Protein AF-A0AAV3JDP3-F1 (afdb_monomer_lite)

Organism: NCBI:txid1049767

pLDDT: mean 84.91, std 12.82, range [44.53, 96.12]

Secondary structure (DSSP, 8-state):
-HHHHHHHHHHHHHHHHHHHHHHHHHHHHHHHHHHHHHHHHHHHHHHHHHHHHHHHHHHHHHHHHHHHHHHHHHHHHGGGTS-HHHHHHHHHHHHHHHHHHHHHHHHHHHS-SS-----S--S-TTHHHHHHHHHHHHHHHHHHHHHHHHHHHHHHHHHHHH--

Radius of gyration: 31.62 Å; chains: 1; bounding box: 66×30×103 Å

Structure (mmCIF, N/CA/C/O backbone):
data_AF-A0AAV3JDP3-F1
#
_entry.id   AF-A0AAV3JDP3-F1
#
loop_
_atom_site.group_PDB
_atom_site.id
_atom_site.type_symbol
_atom_site.label_atom_id
_atom_site.label_alt_id
_atom_site.label_comp_id
_atom_site.label_asym_id
_atom_site.label_entity_id
_atom_site.label_seq_id
_atom_site.pdbx_PDB_ins_code
_atom_site.Cartn_x
_atom_site.Cartn_y
_atom_site.Cartn_z
_atom_site.occupancy
_atom_site.B_iso_or_equiv
_atom_site.auth_seq_id
_atom_site.auth_comp_id
_atom_site.auth_asym_id
_atom_site.auth_atom_id
_atom_site.pdbx_PDB_model_num
ATOM 1 N N . MET A 1 1 ? 40.368 11.202 -70.158 1.00 53.66 1 MET A N 1
ATOM 2 C CA . MET A 1 1 ? 40.471 11.699 -68.766 1.00 53.66 1 MET A CA 1
ATOM 3 C C . MET A 1 1 ? 39.156 11.539 -68.005 1.00 53.66 1 MET A C 1
ATOM 5 O O . MET A 1 1 ? 39.209 11.072 -66.877 1.00 53.66 1 MET A O 1
ATOM 9 N N . GLU A 1 2 ? 37.995 11.826 -68.605 1.00 59.59 2 GLU A N 1
ATOM 10 C CA . GLU A 1 2 ? 36.671 11.743 -67.946 1.00 59.59 2 GLU A CA 1
ATOM 11 C C . GLU A 1 2 ? 36.350 10.377 -67.314 1.00 59.59 2 GLU A C 1
ATOM 13 O O . GLU A 1 2 ? 35.962 10.324 -66.154 1.00 59.59 2 GLU A O 1
ATOM 18 N N . TRP A 1 3 ? 36.645 9.263 -67.992 1.00 56.72 3 TRP A N 1
ATOM 19 C CA . TRP A 1 3 ? 36.354 7.911 -67.480 1.00 56.72 3 TRP A CA 1
ATOM 20 C C . TRP A 1 3 ? 37.094 7.536 -66.180 1.00 56.72 3 TRP A C 1
ATOM 22 O O . TRP A 1 3 ? 36.582 6.801 -65.336 1.00 56.72 3 TRP A O 1
ATOM 32 N N . ILE A 1 4 ? 38.316 8.047 -65.991 1.00 62.03 4 ILE A N 1
ATOM 33 C CA . ILE A 1 4 ? 39.109 7.809 -64.772 1.00 62.03 4 ILE A CA 1
ATOM 34 C C . ILE A 1 4 ? 38.570 8.662 -63.618 1.00 62.03 4 ILE A C 1
ATOM 36 O O . ILE A 1 4 ? 38.543 8.205 -62.472 1.00 62.03 4 ILE A O 1
ATOM 40 N N . TYR A 1 5 ? 38.116 9.882 -63.921 1.00 61.84 5 TYR A N 1
ATOM 41 C CA . TYR A 1 5 ? 37.482 10.769 -62.949 1.00 61.84 5 TYR A CA 1
ATOM 42 C C . TYR A 1 5 ? 36.129 10.223 -62.490 1.00 61.84 5 TYR A C 1
ATOM 44 O O . TYR A 1 5 ? 35.893 10.174 -61.288 1.00 61.84 5 TYR A O 1
ATOM 52 N N . GLU A 1 6 ? 35.305 9.725 -63.411 1.00 64.69 6 GLU A N 1
ATOM 53 C CA . GLU A 1 6 ? 33.978 9.166 -63.126 1.00 64.69 6 GLU A CA 1
ATOM 54 C C . GLU A 1 6 ? 34.045 7.893 -62.262 1.00 64.69 6 GLU A C 1
ATOM 56 O O . GLU A 1 6 ? 33.281 7.719 -61.312 1.00 64.69 6 GLU A O 1
ATOM 61 N N . LYS A 1 7 ? 35.040 7.026 -62.498 1.00 72.44 7 LYS A N 1
ATOM 62 C CA . LYS A 1 7 ? 35.293 5.879 -61.612 1.00 72.44 7 LYS A CA 1
ATOM 63 C C . LYS A 1 7 ? 35.775 6.311 -60.228 1.00 72.44 7 LYS A C 1
ATOM 65 O O . LYS A 1 7 ? 35.317 5.764 -59.227 1.00 72.44 7 LYS A O 1
ATOM 70 N N . ARG A 1 8 ? 36.681 7.293 -60.142 1.00 74.62 8 ARG A N 1
ATOM 71 C CA . ARG A 1 8 ? 37.174 7.813 -58.853 1.00 74.62 8 ARG A CA 1
ATOM 72 C C . ARG A 1 8 ? 36.067 8.469 -58.030 1.00 74.62 8 ARG A C 1
ATOM 74 O O . ARG A 1 8 ? 36.011 8.236 -56.824 1.00 74.62 8 ARG A O 1
ATOM 81 N N . THR A 1 9 ? 35.188 9.249 -58.655 1.00 80.94 9 THR A N 1
ATOM 82 C CA . THR A 1 9 ? 34.048 9.875 -57.970 1.00 80.94 9 THR A CA 1
ATOM 83 C C . THR A 1 9 ? 33.028 8.838 -57.511 1.00 80.94 9 THR A C 1
ATOM 85 O O . THR A 1 9 ? 32.543 8.951 -56.388 1.00 80.94 9 THR A O 1
ATOM 88 N N . PHE A 1 10 ? 32.779 7.780 -58.292 1.00 83.50 10 PHE A N 1
ATOM 89 C CA . PHE A 1 10 ? 31.931 6.659 -57.869 1.00 83.50 10 PHE A CA 1
ATOM 90 C C . PHE A 1 10 ? 32.476 5.947 -56.619 1.00 83.50 10 PHE A C 1
ATOM 92 O O . PHE A 1 10 ? 31.735 5.732 -55.658 1.00 83.50 10 PHE A O 1
ATOM 99 N N . PHE A 1 11 ? 33.778 5.636 -56.578 1.00 84.38 11 PHE A N 1
ATOM 100 C CA . PHE A 1 11 ? 34.398 5.023 -55.394 1.00 84.38 11 PHE A CA 1
ATOM 101 C C . PHE A 1 11 ? 34.369 5.946 -54.171 1.00 84.38 11 PHE A C 1
ATOM 103 O O . PHE A 1 11 ? 34.078 5.481 -53.070 1.00 84.38 11 PHE A O 1
ATOM 110 N N . LEU A 1 12 ? 34.623 7.245 -54.353 1.00 87.62 12 LEU A N 1
ATOM 111 C CA . LEU A 1 12 ? 34.520 8.235 -53.277 1.00 87.62 12 LEU A CA 1
ATOM 112 C C . LEU A 1 12 ? 33.092 8.326 -52.732 1.00 87.62 12 LEU A C 1
ATOM 114 O O . LEU A 1 12 ? 32.900 8.291 -51.518 1.00 87.62 12 LEU A O 1
ATOM 118 N N . PHE A 1 13 ? 32.091 8.383 -53.610 1.00 87.62 13 PHE A N 1
ATOM 119 C CA . PHE A 1 13 ? 30.688 8.421 -53.208 1.00 87.62 13 PHE A CA 1
ATOM 120 C C . PHE A 1 13 ? 30.274 7.141 -52.474 1.00 87.62 13 PHE A C 1
ATOM 122 O O . PHE A 1 13 ? 29.673 7.215 -51.404 1.00 87.62 13 PHE A O 1
ATOM 129 N N . SER A 1 14 ? 30.661 5.968 -52.985 1.00 89.00 14 SER A N 1
ATOM 130 C CA . SER A 1 14 ? 30.389 4.688 -52.322 1.00 89.00 14 SER A CA 1
ATOM 131 C C . SER A 1 14 ? 31.080 4.587 -50.960 1.00 89.00 14 SER A C 1
ATOM 133 O O . SER A 1 14 ? 30.491 4.052 -50.023 1.00 89.00 14 SER A O 1
ATOM 135 N N . LEU A 1 15 ? 32.306 5.100 -50.821 1.00 91.38 15 LEU A N 1
ATOM 136 C CA . LEU A 1 15 ? 33.022 5.127 -49.545 1.00 91.38 15 LEU A CA 1
ATOM 137 C C . LEU A 1 15 ? 32.304 6.027 -48.533 1.00 91.38 15 LEU A C 1
ATOM 139 O O . LEU A 1 15 ? 32.061 5.601 -47.404 1.00 91.38 15 LEU A O 1
ATOM 143 N N . ILE A 1 16 ? 31.921 7.239 -48.946 1.00 92.44 16 ILE A N 1
ATOM 144 C CA . ILE A 1 16 ? 31.152 8.173 -48.111 1.00 92.44 16 ILE A CA 1
ATOM 145 C C . ILE A 1 16 ? 29.831 7.526 -47.689 1.00 92.44 16 ILE A C 1
ATOM 147 O O . ILE A 1 16 ? 29.504 7.536 -46.506 1.00 92.44 16 ILE A O 1
ATOM 151 N N . PHE A 1 17 ? 29.117 6.893 -48.621 1.00 93.19 17 PHE A N 1
ATOM 152 C CA . PHE A 1 17 ? 27.854 6.213 -48.349 1.00 93.19 17 PHE A CA 1
ATOM 153 C C . PHE A 1 17 ? 28.008 5.076 -47.327 1.00 93.19 17 PHE A C 1
ATOM 155 O O . PHE A 1 17 ? 27.241 5.001 -46.365 1.00 93.19 17 PHE A O 1
ATOM 162 N N . MET A 1 18 ? 29.036 4.233 -47.471 1.00 93.62 18 MET A N 1
ATOM 163 C CA . MET A 1 18 ? 29.319 3.163 -46.507 1.00 93.62 18 MET A CA 1
ATOM 164 C C . MET A 1 18 ? 29.667 3.719 -45.121 1.00 93.62 18 MET A C 1
ATOM 166 O O . MET A 1 18 ? 29.164 3.215 -44.116 1.00 93.62 18 MET A O 1
ATOM 170 N N . ILE A 1 19 ? 30.465 4.791 -45.049 1.00 94.12 19 ILE A N 1
ATOM 171 C CA . ILE A 1 19 ? 30.779 5.470 -43.783 1.00 94.12 19 ILE A CA 1
ATOM 172 C C . ILE A 1 19 ? 29.505 6.049 -43.152 1.00 94.12 19 ILE A C 1
ATOM 174 O O . ILE A 1 19 ? 29.291 5.882 -41.951 1.00 94.12 19 ILE A O 1
ATOM 178 N N . SER A 1 20 ? 28.628 6.676 -43.941 1.00 93.62 20 SER A N 1
ATOM 179 C CA . SER A 1 20 ? 27.348 7.201 -43.455 1.00 93.62 20 SER A CA 1
ATOM 180 C C . SER A 1 20 ? 26.466 6.101 -42.863 1.00 93.62 20 SER A C 1
ATOM 182 O O . SER A 1 20 ? 25.935 6.285 -41.767 1.00 93.62 20 SER A O 1
ATOM 184 N N . ILE A 1 21 ? 26.355 4.940 -43.519 1.00 95.00 21 ILE A N 1
ATOM 185 C CA . ILE A 1 21 ? 25.605 3.790 -42.986 1.00 95.00 21 ILE A CA 1
ATOM 186 C C . ILE A 1 21 ? 26.183 3.340 -41.642 1.00 95.00 21 ILE A C 1
ATOM 188 O O . ILE A 1 21 ? 25.431 3.141 -40.685 1.00 95.00 21 ILE A O 1
ATOM 192 N N . VAL A 1 22 ? 27.510 3.211 -41.545 1.00 94.81 22 VAL A N 1
ATOM 193 C CA . VAL A 1 22 ? 28.176 2.798 -40.301 1.00 94.81 22 VAL A CA 1
ATOM 194 C C . VAL A 1 22 ? 27.915 3.807 -39.182 1.00 94.81 22 VAL A C 1
ATOM 196 O O . VAL A 1 22 ? 27.564 3.406 -38.072 1.00 94.81 22 VAL A O 1
ATOM 199 N N . LEU A 1 23 ? 28.015 5.109 -39.457 1.00 94.44 23 LEU A N 1
ATOM 200 C CA . LEU A 1 23 ? 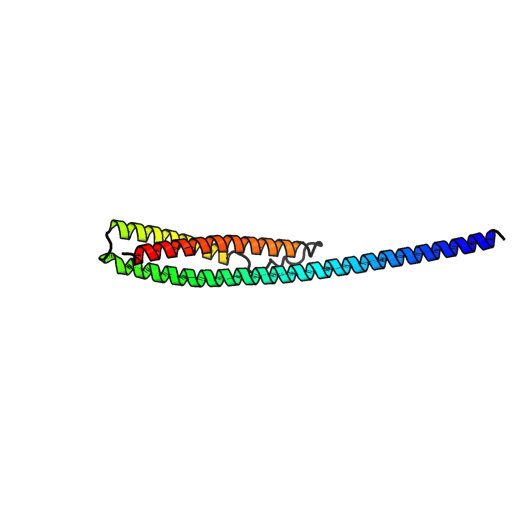27.739 6.154 -38.467 1.00 94.44 23 LEU A CA 1
ATOM 201 C C . LEU A 1 23 ? 26.281 6.125 -37.990 1.00 94.44 23 LEU A C 1
ATOM 203 O O . LEU A 1 23 ? 26.037 6.157 -36.781 1.00 94.44 23 LEU A O 1
ATOM 207 N N . ILE A 1 24 ? 25.319 5.997 -38.909 1.00 93.81 24 ILE A N 1
ATOM 208 C CA . ILE A 1 24 ? 23.892 5.868 -38.572 1.00 93.81 24 ILE A CA 1
ATOM 209 C C . ILE A 1 24 ? 23.663 4.628 -37.695 1.00 93.81 24 ILE A C 1
ATOM 211 O O . ILE A 1 24 ? 22.975 4.704 -36.673 1.00 93.81 24 ILE A O 1
ATOM 215 N N . TYR A 1 25 ? 24.288 3.500 -38.040 1.00 94.12 25 TYR A N 1
ATOM 216 C CA . TYR A 1 25 ? 24.183 2.264 -37.268 1.00 94.12 25 TYR A CA 1
ATOM 217 C C . TYR A 1 25 ? 24.763 2.401 -35.851 1.00 94.12 25 TYR A C 1
ATOM 219 O O . TYR A 1 25 ? 24.150 1.944 -34.882 1.00 94.12 25 TYR A O 1
ATOM 227 N N . LEU A 1 26 ? 25.906 3.076 -35.694 1.00 91.81 26 LEU A N 1
ATOM 228 C CA . LEU A 1 26 ? 26.511 3.328 -34.381 1.00 91.81 26 LEU A CA 1
ATOM 229 C C . LEU A 1 26 ? 25.634 4.230 -33.501 1.00 91.81 26 LEU A C 1
ATOM 231 O O . LEU A 1 26 ? 25.479 3.952 -32.307 1.00 91.81 26 LEU A O 1
ATOM 235 N N . ILE A 1 27 ? 25.020 5.269 -34.076 1.00 91.69 27 ILE A N 1
ATOM 236 C CA . ILE A 1 27 ? 24.066 6.137 -33.365 1.00 91.69 27 ILE A CA 1
ATOM 237 C C . ILE A 1 27 ? 22.857 5.320 -32.901 1.00 91.69 27 ILE A C 1
ATOM 239 O O . ILE A 1 27 ? 22.486 5.388 -31.725 1.00 91.69 27 ILE A O 1
ATOM 243 N N . TYR A 1 28 ? 22.290 4.494 -33.785 1.00 92.06 28 TYR A N 1
ATOM 244 C CA . TYR A 1 28 ? 21.185 3.597 -33.445 1.00 92.06 28 TYR A CA 1
ATOM 245 C C . TYR A 1 28 ? 21.550 2.652 -32.291 1.00 92.06 28 TYR A C 1
ATOM 247 O O . TYR A 1 28 ? 20.785 2.501 -31.336 1.00 92.06 28 TYR A O 1
ATOM 255 N N . LEU A 1 29 ? 22.744 2.056 -32.326 1.00 88.94 29 LEU A N 1
ATOM 256 C CA . LEU A 1 29 ? 23.202 1.125 -31.296 1.00 88.94 29 LEU A CA 1
ATOM 257 C C . LEU A 1 29 ? 23.397 1.823 -29.940 1.00 88.94 29 LEU A C 1
ATOM 259 O O . LEU A 1 29 ? 22.989 1.285 -28.905 1.00 88.94 29 LEU A O 1
ATOM 263 N N . LYS A 1 30 ? 23.955 3.040 -29.937 1.00 89.75 30 LYS A N 1
ATOM 264 C CA . LYS A 1 30 ? 24.100 3.864 -28.727 1.00 89.75 30 LYS A CA 1
ATOM 265 C C . LYS A 1 30 ? 22.738 4.248 -28.143 1.00 89.75 30 LYS A C 1
ATOM 267 O O . LYS A 1 30 ? 22.533 4.079 -26.941 1.00 89.75 30 LYS A O 1
ATOM 272 N N . ALA A 1 31 ? 21.798 4.689 -28.980 1.00 86.19 31 ALA A N 1
ATOM 273 C CA . ALA A 1 31 ? 20.437 5.015 -28.557 1.00 86.19 31 ALA A CA 1
ATOM 274 C C . ALA A 1 31 ? 19.719 3.786 -27.975 1.00 86.19 31 ALA A C 1
ATOM 276 O O . ALA A 1 31 ? 19.151 3.854 -26.885 1.00 86.19 31 ALA A O 1
ATOM 277 N N . ARG A 1 32 ? 19.824 2.627 -28.639 1.00 83.12 32 ARG A N 1
ATOM 278 C CA . ARG A 1 32 ? 19.229 1.367 -28.172 1.00 83.12 32 ARG A CA 1
ATOM 279 C C . ARG A 1 32 ? 19.775 0.938 -26.808 1.00 83.12 32 ARG A C 1
ATOM 281 O O . ARG A 1 32 ? 18.990 0.560 -25.940 1.00 83.12 32 ARG A O 1
ATOM 288 N N . ARG A 1 33 ? 21.095 1.025 -26.591 1.00 80.62 33 ARG A N 1
ATOM 289 C CA . ARG A 1 33 ? 21.713 0.746 -25.278 1.00 80.62 33 ARG A CA 1
ATOM 290 C C . ARG A 1 33 ? 21.244 1.728 -24.203 1.00 80.62 33 ARG A C 1
ATOM 292 O O . ARG A 1 33 ? 20.925 1.292 -23.101 1.00 80.62 33 ARG A O 1
ATOM 299 N N . GLY A 1 34 ? 21.156 3.019 -24.527 1.00 78.00 34 GLY A N 1
ATOM 300 C CA . GLY A 1 34 ? 20.666 4.046 -23.602 1.00 78.00 34 GLY A CA 1
ATOM 301 C C . GLY A 1 34 ? 19.228 3.790 -23.146 1.00 78.00 34 GLY A C 1
ATOM 302 O O . GLY A 1 34 ? 18.947 3.815 -21.950 1.00 78.00 34 GLY A O 1
ATOM 303 N N . VAL A 1 35 ? 18.336 3.451 -24.082 1.00 77.81 35 VAL A N 1
ATOM 304 C CA . VAL A 1 35 ? 16.938 3.105 -23.776 1.00 77.81 35 VAL A CA 1
ATOM 305 C C . VAL A 1 35 ? 16.853 1.861 -22.891 1.00 77.81 35 VAL A C 1
ATOM 307 O O . VAL A 1 35 ? 16.103 1.859 -21.919 1.00 77.81 35 VAL A O 1
ATOM 310 N N . LEU A 1 36 ? 17.629 0.814 -23.185 1.00 74.62 36 LEU A N 1
ATOM 311 C CA . LEU A 1 36 ? 17.660 -0.404 -22.365 1.00 74.62 36 LEU A CA 1
ATOM 312 C C . LEU A 1 36 ? 18.139 -0.123 -20.935 1.00 74.62 36 LEU A C 1
ATOM 314 O O . LEU A 1 36 ? 17.501 -0.563 -19.981 1.00 74.62 36 LEU A O 1
ATOM 318 N N . HIS A 1 37 ? 19.220 0.647 -20.782 1.00 77.69 37 HIS A N 1
ATOM 319 C CA . HIS A 1 37 ? 19.754 0.998 -19.467 1.00 77.69 37 HIS A CA 1
ATOM 320 C C . HIS A 1 37 ? 18.774 1.862 -18.661 1.00 77.69 37 HIS A C 1
ATOM 322 O O . HIS A 1 37 ? 18.531 1.585 -17.487 1.00 77.69 37 HIS A O 1
ATOM 328 N N . SER A 1 38 ? 18.151 2.859 -19.301 1.00 77.25 38 SER A N 1
ATOM 329 C CA . SER A 1 38 ? 17.124 3.686 -18.662 1.00 77.25 38 SER A CA 1
ATOM 330 C C . SER A 1 38 ? 15.940 2.847 -18.188 1.00 77.25 38 SER A C 1
ATOM 332 O O . SER A 1 38 ? 15.495 3.022 -17.060 1.00 77.25 38 SER A O 1
ATOM 334 N N . LYS A 1 39 ? 15.450 1.917 -19.017 1.00 76.75 39 LYS A N 1
ATOM 335 C CA . LYS A 1 39 ? 14.328 1.039 -18.655 1.00 76.75 39 LYS A CA 1
ATOM 336 C C . LYS A 1 39 ? 14.660 0.140 -17.468 1.00 76.75 39 LYS A C 1
ATOM 338 O O . LYS A 1 39 ? 13.865 0.073 -16.541 1.00 76.75 39 LYS A O 1
ATOM 343 N N . SER A 1 40 ? 15.838 -0.488 -17.470 1.00 78.88 40 SER A N 1
ATOM 344 C CA . SER A 1 40 ? 16.293 -1.322 -16.349 1.00 78.88 40 SER A CA 1
ATOM 345 C C . SER A 1 40 ? 16.391 -0.517 -15.050 1.00 78.88 40 SER A C 1
ATOM 347 O O . SER A 1 40 ? 15.914 -0.965 -14.011 1.00 78.88 40 SER A O 1
ATOM 349 N N . LYS A 1 41 ? 16.923 0.711 -15.108 1.00 85.00 41 LYS A N 1
ATOM 350 C CA . LYS A 1 41 ? 16.971 1.603 -13.944 1.00 85.00 41 LYS A CA 1
ATOM 351 C C . LYS A 1 41 ? 15.570 1.962 -13.433 1.00 85.00 41 LYS A C 1
ATOM 353 O O . LYS A 1 41 ? 15.360 1.996 -12.224 1.00 85.00 41 LYS A O 1
ATOM 358 N N . THR A 1 42 ? 14.620 2.222 -14.334 1.00 85.25 42 THR A N 1
ATOM 359 C CA . THR A 1 42 ? 13.223 2.505 -13.972 1.00 85.25 42 THR A CA 1
ATOM 360 C C . THR A 1 42 ? 12.538 1.297 -13.337 1.00 85.25 42 THR A C 1
ATOM 362 O O . THR A 1 42 ? 11.861 1.463 -12.331 1.00 85.25 42 THR A O 1
ATOM 365 N N . GLU A 1 43 ? 12.729 0.094 -13.879 1.00 83.12 43 GLU A N 1
ATOM 366 C CA . GLU A 1 43 ? 12.164 -1.144 -13.323 1.00 83.12 43 GLU A CA 1
ATOM 367 C C . GLU A 1 43 ? 12.671 -1.396 -11.897 1.00 83.12 43 GLU A C 1
ATOM 369 O O . GLU A 1 43 ? 11.863 -1.571 -10.990 1.00 83.12 43 GLU A O 1
ATOM 374 N N . ILE A 1 44 ? 13.986 -1.288 -11.672 1.00 85.50 44 ILE A N 1
ATOM 375 C CA . ILE A 1 44 ? 14.585 -1.420 -10.332 1.00 85.50 44 ILE A CA 1
ATOM 376 C C . ILE A 1 44 ? 14.015 -0.369 -9.377 1.00 85.50 44 ILE A C 1
ATOM 378 O O . ILE A 1 44 ? 13.644 -0.688 -8.252 1.00 85.50 44 ILE A O 1
ATOM 382 N N . HIS A 1 45 ? 13.920 0.889 -9.817 1.00 88.06 45 HIS A N 1
ATOM 383 C CA . HIS A 1 45 ? 13.356 1.952 -8.989 1.00 88.06 45 HIS A CA 1
ATOM 384 C C . HIS A 1 45 ? 11.906 1.651 -8.594 1.00 88.06 45 HIS A C 1
ATOM 386 O O . HIS A 1 45 ? 11.536 1.824 -7.436 1.00 88.06 45 HIS A O 1
ATOM 392 N N . LEU A 1 46 ? 11.079 1.204 -9.541 1.00 88.25 46 LEU A N 1
ATOM 393 C CA . LEU A 1 46 ? 9.687 0.858 -9.273 1.00 88.25 46 LEU A CA 1
ATOM 394 C C . LEU A 1 46 ? 9.568 -0.346 -8.335 1.00 88.25 46 LEU A C 1
ATOM 396 O O . LEU A 1 46 ? 8.748 -0.314 -7.423 1.00 88.25 46 LEU A O 1
ATOM 400 N N . GLN A 1 47 ? 10.414 -1.360 -8.498 1.00 87.62 47 GLN A N 1
ATOM 401 C CA . GLN A 1 47 ? 10.469 -2.495 -7.581 1.00 87.62 47 GLN A CA 1
ATOM 402 C C . GLN A 1 47 ? 10.827 -2.051 -6.155 1.00 87.62 47 GLN A C 1
ATOM 404 O O . GLN A 1 47 ? 10.157 -2.447 -5.202 1.00 87.62 47 GLN A O 1
ATOM 409 N N . THR A 1 48 ? 11.835 -1.187 -5.996 1.00 88.44 48 THR A N 1
ATOM 410 C CA . THR A 1 48 ? 12.198 -0.619 -4.688 1.00 88.44 48 THR A CA 1
ATOM 411 C C . THR A 1 48 ? 11.043 0.181 -4.092 1.00 88.44 48 THR A C 1
ATOM 413 O O . THR A 1 48 ? 10.679 -0.049 -2.943 1.00 88.44 48 THR A O 1
ATOM 416 N N . SER A 1 49 ? 10.411 1.061 -4.878 1.00 89.19 49 SER A N 1
ATOM 417 C CA . SER A 1 49 ? 9.254 1.839 -4.421 1.00 89.19 49 SER A CA 1
ATOM 418 C C . SER A 1 49 ? 8.075 0.953 -4.012 1.00 89.19 49 SER A C 1
ATOM 420 O O . SER A 1 49 ? 7.398 1.257 -3.035 1.00 89.19 49 SER A O 1
ATOM 422 N N . LEU A 1 50 ? 7.812 -0.139 -4.735 1.00 91.44 50 LEU A N 1
ATOM 423 C CA . LEU A 1 50 ? 6.771 -1.096 -4.364 1.00 91.44 50 LEU A CA 1
ATOM 424 C C . LEU A 1 50 ? 7.092 -1.748 -3.015 1.00 91.44 50 LEU A C 1
ATOM 426 O O . LEU A 1 50 ? 6.249 -1.733 -2.122 1.00 91.44 50 LEU A O 1
ATOM 430 N N . ASN A 1 51 ? 8.317 -2.249 -2.846 1.00 90.12 51 ASN A N 1
ATOM 431 C CA . ASN A 1 51 ? 8.760 -2.882 -1.603 1.00 90.12 51 ASN A CA 1
ATOM 432 C C . ASN A 1 51 ? 8.663 -1.935 -0.399 1.00 90.12 51 ASN A C 1
ATOM 434 O O . ASN A 1 51 ? 8.242 -2.352 0.679 1.00 90.12 51 ASN A O 1
ATOM 438 N N . GLU A 1 52 ? 9.031 -0.666 -0.577 1.00 92.31 52 GLU A N 1
ATOM 439 C CA . GLU A 1 52 ? 8.897 0.359 0.460 1.00 92.31 52 GLU A CA 1
ATOM 440 C C . GLU A 1 52 ? 7.436 0.546 0.873 1.00 92.31 52 GLU A C 1
ATOM 442 O O . GLU A 1 52 ? 7.115 0.404 2.050 1.00 92.31 52 GLU A O 1
ATOM 447 N N . VAL A 1 53 ? 6.533 0.774 -0.087 1.00 93.06 53 VAL A N 1
ATOM 448 C CA . VAL A 1 53 ? 5.109 1.004 0.213 1.00 93.06 53 VAL A CA 1
ATOM 449 C C . VAL A 1 53 ? 4.458 -0.241 0.829 1.00 93.06 53 VAL A C 1
ATOM 451 O O . VAL A 1 53 ? 3.634 -0.124 1.737 1.00 93.06 53 VAL A O 1
ATOM 454 N N . VAL A 1 54 ? 4.820 -1.442 0.371 1.00 92.12 54 VAL A N 1
ATOM 455 C CA . VAL A 1 54 ? 4.362 -2.705 0.971 1.00 92.12 54 VAL A CA 1
ATOM 456 C C . VAL A 1 54 ? 4.795 -2.789 2.432 1.00 92.12 54 VAL A C 1
ATOM 458 O O . VAL A 1 54 ? 3.959 -3.047 3.298 1.00 92.12 54 VAL A O 1
ATOM 461 N N . ARG A 1 55 ? 6.076 -2.536 2.719 1.00 92.31 55 ARG A N 1
ATOM 462 C CA . ARG A 1 55 ? 6.619 -2.576 4.082 1.00 92.31 55 ARG A CA 1
ATOM 463 C C . ARG A 1 55 ? 5.950 -1.542 4.986 1.00 92.31 55 ARG A C 1
ATOM 465 O O . ARG A 1 55 ? 5.602 -1.861 6.122 1.00 92.31 55 ARG A O 1
ATOM 472 N N . ASP A 1 56 ? 5.734 -0.331 4.484 1.00 93.69 56 ASP A N 1
ATOM 473 C CA . ASP A 1 56 ? 5.063 0.734 5.233 1.00 93.69 56 ASP A CA 1
ATOM 474 C C . ASP A 1 56 ? 3.616 0.343 5.562 1.00 93.69 56 ASP A C 1
ATOM 476 O O . ASP A 1 56 ? 3.172 0.500 6.701 1.00 93.69 56 ASP A O 1
ATOM 480 N N . ASN A 1 57 ? 2.902 -0.261 4.606 1.00 93.25 57 ASN A N 1
ATOM 481 C CA . ASN A 1 57 ? 1.557 -0.787 4.832 1.00 93.25 57 ASN A CA 1
ATOM 482 C C . ASN A 1 57 ? 1.545 -1.920 5.868 1.00 93.25 57 ASN A C 1
ATOM 484 O O . ASN A 1 57 ? 0.709 -1.897 6.768 1.00 93.25 57 ASN A O 1
ATOM 488 N N . GLN A 1 58 ? 2.480 -2.875 5.805 1.00 93.31 58 GLN A N 1
ATOM 489 C CA . GLN A 1 58 ? 2.607 -3.944 6.810 1.00 93.31 58 GLN A CA 1
ATOM 490 C C . GLN A 1 58 ? 2.848 -3.378 8.214 1.00 93.31 58 GLN A C 1
ATOM 492 O O . GLN A 1 58 ? 2.204 -3.792 9.184 1.00 93.31 58 GLN A O 1
ATOM 497 N N . SER A 1 59 ? 3.742 -2.392 8.322 1.00 94.44 59 SER A N 1
ATOM 498 C CA . SER A 1 59 ? 3.990 -1.687 9.578 1.00 94.44 59 SER A CA 1
ATOM 499 C C . SER A 1 59 ? 2.722 -0.996 10.080 1.00 94.44 59 SER A C 1
ATOM 501 O O . SER A 1 59 ? 2.389 -1.116 11.260 1.00 94.44 59 SER A O 1
ATOM 503 N N . LEU A 1 60 ? 1.984 -0.314 9.204 1.00 94.06 60 LEU A N 1
ATOM 504 C CA . LEU A 1 60 ? 0.755 0.384 9.570 1.00 94.06 60 LEU A CA 1
ATOM 505 C C . LEU A 1 60 ? -0.347 -0.589 10.016 1.00 94.06 60 LEU A C 1
ATOM 507 O O . LEU A 1 60 ? -1.007 -0.326 11.019 1.00 94.06 60 LEU A O 1
ATOM 511 N N . PHE A 1 61 ? -0.491 -1.743 9.360 1.00 93.75 61 PHE A N 1
ATOM 512 C CA . PHE A 1 61 ? -1.401 -2.805 9.799 1.00 93.75 61 PHE A CA 1
ATOM 513 C C . PHE A 1 61 ? -1.060 -3.321 11.193 1.00 93.75 61 PHE A C 1
ATOM 515 O O . PHE A 1 61 ? -1.947 -3.410 12.041 1.00 93.75 61 PHE A O 1
ATOM 522 N N . SER A 1 62 ? 0.213 -3.631 11.457 1.00 93.19 62 SER A N 1
ATOM 523 C CA . SER A 1 62 ? 0.627 -4.120 12.779 1.00 93.19 62 SER A CA 1
ATOM 524 C C . SER A 1 62 ? 0.331 -3.104 13.890 1.00 93.19 62 SER A C 1
ATOM 526 O O . SER A 1 62 ? -0.182 -3.474 14.949 1.00 93.19 62 SER A O 1
ATOM 528 N N . PHE A 1 63 ? 0.562 -1.815 13.619 1.00 94.31 63 PHE A N 1
ATOM 529 C CA . PHE A 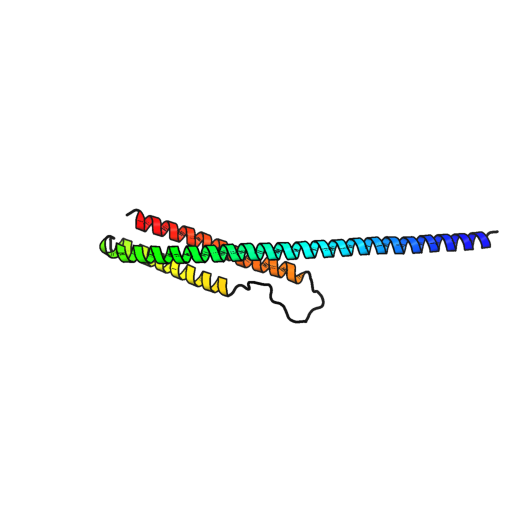1 63 ? 0.208 -0.729 14.527 1.00 94.31 63 PHE A CA 1
ATOM 530 C C . PHE A 1 63 ? -1.306 -0.656 14.759 1.00 94.31 63 PHE A C 1
ATOM 532 O O . PHE A 1 63 ? -1.758 -0.656 15.904 1.00 94.31 63 PHE A O 1
ATOM 539 N N . LEU A 1 64 ?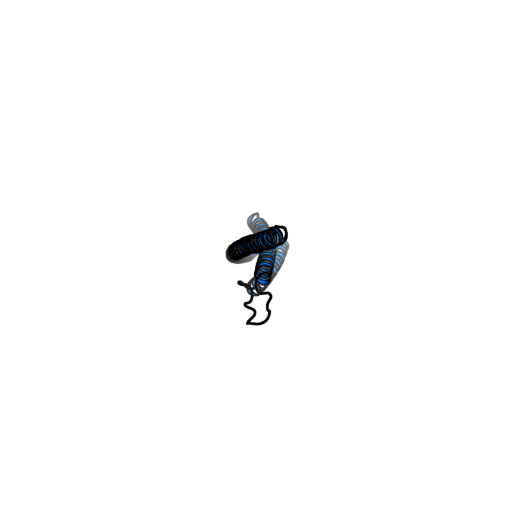 -2.091 -0.622 13.679 1.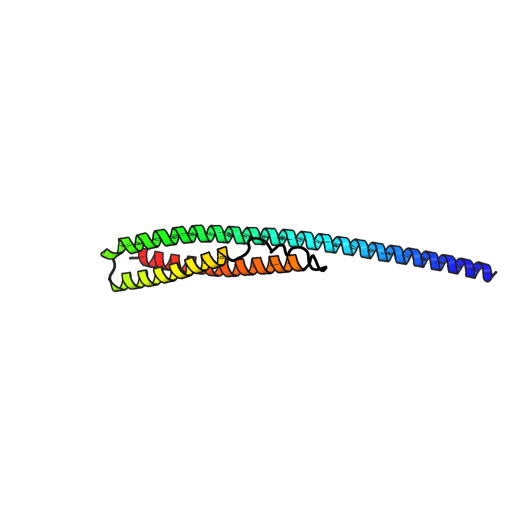00 94.19 64 LEU A N 1
ATOM 540 C CA . LEU A 1 64 ? -3.549 -0.520 13.729 1.00 94.19 64 LEU A CA 1
ATOM 541 C C . LEU A 1 64 ? -4.183 -1.704 14.459 1.00 94.19 64 LEU A C 1
ATOM 543 O O . LEU A 1 64 ? -5.097 -1.501 15.252 1.00 94.19 64 LEU A O 1
ATOM 547 N N . LYS A 1 65 ? -3.664 -2.918 14.256 1.00 94.81 65 LYS A N 1
ATOM 548 C CA . LYS A 1 65 ? -4.102 -4.128 14.961 1.00 94.81 65 LYS A CA 1
ATOM 549 C C . LYS A 1 65 ? -3.921 -3.986 16.470 1.00 94.81 65 LYS A C 1
ATOM 551 O O . LYS A 1 65 ? -4.872 -4.162 17.225 1.00 94.81 65 LYS A O 1
ATOM 556 N N . SER A 1 66 ? -2.728 -3.574 16.901 1.00 94.25 66 SER A N 1
ATOM 557 C CA . SER A 1 66 ? -2.435 -3.333 18.319 1.00 94.25 66 SER A CA 1
ATOM 558 C C . SER A 1 66 ? -3.304 -2.215 18.914 1.00 94.25 66 SER A C 1
ATOM 560 O O . SER A 1 66 ? -3.856 -2.355 20.012 1.00 94.25 66 SER A O 1
ATOM 562 N N . ALA A 1 67 ? -3.479 -1.113 18.177 1.00 92.19 67 ALA A N 1
ATOM 563 C CA . ALA A 1 67 ? -4.302 0.018 18.598 1.00 92.19 67 ALA A CA 1
ATOM 564 C C . ALA A 1 67 ? -5.784 -0.365 18.732 1.00 92.19 67 ALA A C 1
ATOM 566 O O . ALA A 1 67 ? -6.412 -0.028 19.738 1.00 92.19 67 ALA A O 1
ATOM 567 N N . LYS A 1 68 ? -6.320 -1.110 17.757 1.00 93.50 68 LYS A N 1
ATOM 568 C CA . LYS A 1 68 ? -7.677 -1.666 17.774 1.00 93.50 68 LYS A CA 1
ATOM 569 C C . LYS A 1 68 ? -7.880 -2.546 19.006 1.00 93.50 68 LYS A C 1
ATOM 571 O O . LYS A 1 68 ? -8.782 -2.280 19.795 1.00 93.50 68 LYS A O 1
ATOM 576 N N . ASP A 1 69 ? -7.006 -3.528 19.218 1.00 93.69 69 ASP A N 1
ATOM 577 C CA . ASP A 1 69 ? -7.127 -4.480 20.328 1.00 93.69 69 ASP A CA 1
ATOM 578 C C . ASP A 1 69 ? -7.061 -3.786 21.697 1.00 93.69 69 ASP A C 1
ATOM 580 O O . ASP A 1 69 ? -7.805 -4.127 22.622 1.00 93.69 69 ASP A O 1
ATOM 584 N N . THR A 1 70 ? -6.188 -2.786 21.828 1.00 92.94 70 THR A N 1
ATOM 585 C CA . THR A 1 70 ? -6.058 -1.986 23.053 1.00 92.94 70 THR A CA 1
ATOM 586 C C . THR A 1 70 ? -7.317 -1.161 23.308 1.00 92.94 70 THR A C 1
ATOM 588 O O . THR A 1 70 ? -7.862 -1.195 24.414 1.00 92.94 70 THR A O 1
ATOM 591 N N . LEU A 1 71 ? -7.824 -0.472 22.283 1.00 92.62 71 LEU A N 1
ATOM 592 C CA . LEU A 1 71 ? -9.037 0.336 22.387 1.00 92.62 71 LEU A CA 1
ATOM 593 C C . LEU A 1 71 ? -10.270 -0.522 22.699 1.00 92.62 71 LEU A C 1
ATOM 595 O O . LEU A 1 71 ? -11.088 -0.137 23.532 1.00 92.62 71 LEU A O 1
ATOM 599 N N . GLY A 1 72 ? -10.380 -1.709 22.097 1.00 91.75 72 GLY A N 1
ATOM 600 C CA . GLY A 1 72 ? -11.457 -2.657 22.385 1.00 91.75 72 GLY A CA 1
ATOM 601 C C . GLY A 1 72 ? -11.480 -3.090 23.852 1.00 91.75 72 GLY A C 1
ATOM 602 O O . GLY A 1 72 ? -12.540 -3.092 24.481 1.00 91.75 72 GLY A O 1
ATOM 603 N N . LYS A 1 73 ? -10.307 -3.383 24.432 1.00 92.56 73 LYS A N 1
ATOM 604 C CA . LYS A 1 73 ? -10.178 -3.691 25.867 1.00 92.56 73 LYS A CA 1
ATOM 605 C C . LYS A 1 73 ? -10.575 -2.502 26.740 1.00 92.56 73 LYS A C 1
ATOM 607 O O . LYS A 1 73 ? -11.310 -2.691 27.707 1.00 92.56 73 LYS A O 1
ATOM 612 N N . GLN A 1 74 ? -10.133 -1.296 26.381 1.00 89.88 74 GLN A N 1
ATOM 613 C CA . GLN A 1 74 ? -10.446 -0.075 27.124 1.00 89.88 74 GLN A CA 1
ATOM 614 C C . GLN A 1 74 ? -11.955 0.202 27.135 1.00 89.88 74 GLN A C 1
ATOM 616 O O . GLN A 1 74 ? -12.535 0.374 28.207 1.00 89.88 74 GLN A O 1
ATOM 621 N N . ILE A 1 75 ? -12.613 0.154 25.971 1.00 89.50 75 ILE A N 1
ATOM 622 C CA . ILE A 1 75 ? -14.070 0.325 25.867 1.00 89.50 75 ILE A CA 1
ATOM 623 C C . ILE A 1 75 ? -14.787 -0.719 26.730 1.00 89.50 75 ILE A C 1
ATOM 625 O O . ILE A 1 75 ? -15.649 -0.355 27.527 1.00 89.50 75 ILE A O 1
ATOM 629 N N . ALA A 1 76 ? -14.400 -1.997 26.635 1.00 88.88 76 ALA A N 1
ATOM 630 C CA . ALA A 1 76 ? -15.012 -3.067 27.422 1.00 88.88 76 ALA A CA 1
ATOM 631 C C . ALA A 1 76 ? -14.869 -2.849 28.940 1.00 88.88 76 ALA A C 1
ATOM 633 O O . ALA A 1 76 ? -15.837 -3.053 29.677 1.00 88.88 76 ALA A O 1
ATOM 634 N N . SER A 1 77 ? -13.701 -2.393 29.408 1.00 88.00 77 SER A N 1
ATOM 635 C CA . SER A 1 77 ? -13.472 -2.083 30.826 1.00 88.00 77 SER A CA 1
ATOM 636 C C . SER A 1 77 ? -14.235 -0.849 31.312 1.00 88.00 77 SER A C 1
ATOM 638 O O . SER A 1 77 ? -14.674 -0.815 32.460 1.00 88.00 77 SER A O 1
ATOM 640 N N . SER A 1 78 ? -14.462 0.137 30.441 1.00 83.75 78 SER A N 1
ATOM 641 C CA . SER A 1 78 ? -15.150 1.385 30.791 1.00 83.75 78 SER A CA 1
ATOM 642 C C . SER A 1 78 ? -16.678 1.278 30.773 1.00 83.75 78 SER A C 1
ATOM 644 O O . SER A 1 78 ? -17.362 2.260 31.054 1.00 83.75 78 SER A O 1
ATOM 646 N N . ARG A 1 79 ? -17.242 0.091 30.501 1.00 83.00 79 ARG A N 1
ATOM 647 C CA . ARG A 1 79 ? -18.696 -0.142 30.453 1.00 83.00 79 ARG A CA 1
ATOM 648 C C . ARG A 1 79 ? -19.433 0.311 31.717 1.00 83.00 79 ARG A C 1
ATOM 650 O O . ARG A 1 79 ? -20.558 0.780 31.615 1.00 83.00 79 ARG A O 1
ATOM 657 N N . ALA A 1 80 ? -18.817 0.149 32.888 1.00 81.00 80 ALA A N 1
ATOM 658 C CA . ALA A 1 80 ? -19.407 0.552 34.166 1.00 81.00 80 ALA A CA 1
ATOM 659 C C . ALA A 1 80 ? -19.260 2.057 34.459 1.00 81.00 80 ALA A C 1
ATOM 661 O O . ALA A 1 80 ? -20.008 2.588 35.274 1.00 81.00 80 ALA A O 1
ATOM 662 N N . ASN A 1 81 ? -18.316 2.733 33.796 1.00 83.94 81 ASN A N 1
ATOM 663 C CA . ASN A 1 81 ? -17.975 4.136 34.045 1.00 83.94 81 ASN A CA 1
ATOM 664 C C . ASN A 1 81 ? -18.672 5.095 33.069 1.00 83.94 81 ASN A C 1
ATOM 666 O O . ASN A 1 81 ? -18.781 6.286 33.344 1.00 83.94 81 ASN A O 1
ATOM 670 N N . PHE A 1 82 ? -19.139 4.594 31.924 1.00 86.94 82 PHE A N 1
ATOM 671 C CA . PHE A 1 82 ? -19.788 5.396 30.891 1.00 86.94 82 PHE A CA 1
ATOM 672 C C . PHE A 1 82 ? -21.310 5.371 30.996 1.00 86.94 82 PHE A C 1
ATOM 674 O O . PHE A 1 82 ? -21.912 4.380 31.409 1.00 86.94 82 PHE A O 1
ATOM 681 N N . SER A 1 83 ? -21.949 6.451 30.536 1.00 89.06 83 SER A N 1
ATOM 682 C CA . SER A 1 83 ? -23.393 6.425 30.324 1.00 89.06 83 SER A CA 1
ATOM 683 C C . SER A 1 83 ? -23.746 5.377 29.252 1.00 89.06 83 SER A C 1
ATOM 685 O O . SER A 1 83 ? -22.976 5.184 28.302 1.00 89.06 83 SER A O 1
ATOM 687 N N . PRO A 1 84 ? -24.905 4.698 29.356 1.00 87.94 84 PRO A N 1
ATOM 688 C CA . PRO A 1 84 ? -25.296 3.662 28.398 1.00 87.94 84 PRO A CA 1
ATOM 689 C C . PRO A 1 84 ? -25.329 4.155 26.944 1.00 87.94 84 PRO A C 1
ATOM 691 O O . PRO A 1 84 ? -24.924 3.435 26.031 1.00 87.94 84 PRO A O 1
ATOM 694 N N . GLU A 1 85 ? -25.767 5.398 26.733 1.00 89.94 85 GLU A N 1
ATOM 695 C CA . GLU A 1 85 ? -25.829 6.043 25.418 1.00 89.94 85 GLU A CA 1
ATOM 696 C C . GLU A 1 85 ? -24.432 6.280 24.836 1.00 89.94 85 GLU A C 1
ATOM 698 O O . GLU A 1 85 ? -24.175 5.943 23.678 1.00 89.94 85 GLU A O 1
ATOM 703 N N . PHE A 1 86 ? -23.506 6.794 25.652 1.00 89.00 86 PHE A N 1
ATOM 704 C CA . PHE A 1 86 ? -22.131 7.043 25.230 1.00 89.00 86 PHE A CA 1
ATOM 705 C C . PHE A 1 86 ? -21.384 5.736 24.942 1.00 89.00 86 PHE A C 1
ATOM 707 O O . PHE A 1 86 ? -20.760 5.591 23.889 1.00 89.00 86 PHE A O 1
ATOM 714 N N . PHE A 1 87 ? -21.509 4.744 25.830 1.00 90.19 87 PHE A N 1
ATOM 715 C CA . PHE A 1 87 ? -20.919 3.421 25.630 1.00 90.19 87 PHE A CA 1
ATOM 716 C C . PHE A 1 87 ? -21.432 2.754 24.346 1.00 90.19 87 PHE A C 1
ATOM 718 O O . PHE A 1 87 ? -20.640 2.199 23.579 1.00 90.19 87 PHE A O 1
ATOM 725 N N . SER A 1 88 ? -22.742 2.834 24.086 1.00 89.88 88 SER A N 1
ATOM 726 C CA . SER A 1 88 ? -23.354 2.309 22.862 1.00 89.88 88 SER A CA 1
ATOM 727 C C . SE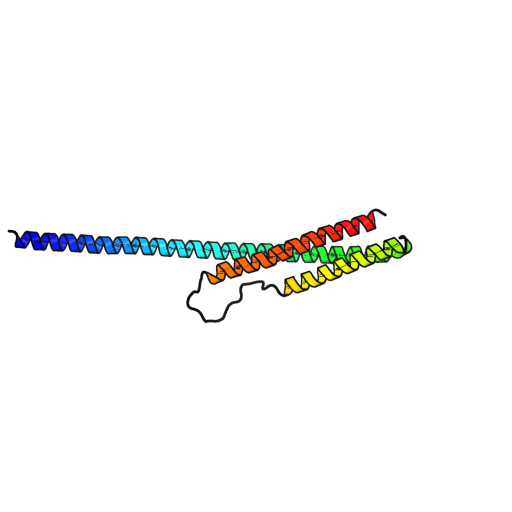R A 1 88 ? -22.795 3.000 21.614 1.00 89.88 88 SER A C 1
ATOM 729 O O . SER A 1 88 ? -22.348 2.327 20.684 1.00 89.88 88 SER A O 1
ATOM 731 N N . ALA A 1 89 ? -22.715 4.335 21.618 1.00 92.00 89 ALA A N 1
ATOM 732 C CA . ALA A 1 89 ? -22.163 5.103 20.503 1.00 92.00 89 ALA A CA 1
ATOM 733 C C . ALA A 1 89 ? -20.691 4.747 20.214 1.00 92.00 89 ALA A C 1
ATOM 735 O O . ALA A 1 89 ? -20.335 4.485 19.061 1.00 92.00 89 ALA A O 1
ATOM 736 N N . CYS A 1 90 ? -19.848 4.674 21.250 1.00 90.75 90 CYS A N 1
ATOM 737 C CA . CYS A 1 90 ? -18.445 4.272 21.118 1.00 90.75 90 CYS A CA 1
ATOM 738 C C . CYS A 1 90 ? -18.298 2.833 20.619 1.00 90.75 90 CYS A C 1
ATOM 740 O O . CYS A 1 90 ? -17.462 2.577 19.755 1.00 90.75 90 CYS A O 1
ATOM 742 N N . SER A 1 91 ? -19.124 1.910 21.113 1.00 91.25 91 SER A N 1
ATOM 743 C CA . SER A 1 91 ? -19.096 0.503 20.696 1.00 91.25 91 SER A CA 1
ATOM 744 C C . SER A 1 91 ? -19.492 0.340 19.229 1.00 91.25 91 SER A C 1
ATOM 746 O O . SER A 1 91 ? -18.813 -0.367 18.487 1.00 91.25 91 SER A O 1
ATOM 748 N N . ILE A 1 92 ? -20.535 1.046 18.776 1.00 94.12 92 ILE A N 1
ATOM 749 C CA . ILE A 1 92 ? -20.954 1.048 17.366 1.00 94.12 92 ILE A CA 1
ATOM 750 C C . ILE A 1 92 ? -19.854 1.643 16.482 1.00 94.12 92 ILE A C 1
ATOM 752 O O . ILE A 1 92 ? -19.544 1.091 15.425 1.00 94.12 92 ILE A O 1
ATOM 756 N N . GLN A 1 93 ? -19.250 2.762 16.897 1.00 93.88 93 GLN A N 1
ATOM 757 C CA . GLN A 1 93 ? -18.160 3.376 16.140 1.00 93.88 93 GLN A CA 1
ATOM 758 C C . GLN A 1 93 ? -16.943 2.440 16.064 1.00 93.88 93 GLN A C 1
ATOM 760 O O . GLN A 1 93 ? -16.399 2.238 14.982 1.00 93.88 93 GLN A O 1
ATOM 765 N N . TYR A 1 94 ? -16.558 1.817 17.179 1.00 94.25 94 TYR A N 1
ATOM 766 C CA . TYR A 1 94 ? -15.473 0.837 17.232 1.00 94.25 94 TYR A CA 1
ATOM 767 C C . TYR A 1 94 ? -15.737 -0.374 16.328 1.00 94.25 94 TYR A C 1
ATOM 769 O O . TYR A 1 94 ? -14.844 -0.812 15.599 1.00 94.25 94 TYR A O 1
ATOM 777 N N . GLN A 1 95 ? -16.968 -0.893 16.326 1.00 94.75 95 GLN A N 1
ATOM 778 C CA . GLN A 1 95 ? -17.353 -2.018 15.478 1.00 94.75 95 GLN A CA 1
ATOM 779 C C . GLN A 1 95 ? -17.240 -1.668 13.989 1.00 94.75 95 GLN A C 1
ATOM 781 O O . GLN A 1 95 ? -16.706 -2.467 13.223 1.00 94.75 95 GLN A O 1
ATOM 786 N N . LYS A 1 96 ? -17.670 -0.466 13.583 1.00 95.81 96 LYS A N 1
ATOM 787 C CA . LYS A 1 96 ? -17.506 0.012 12.198 1.00 95.81 96 LYS A CA 1
ATOM 788 C C . LYS A 1 96 ? -16.034 0.100 11.797 1.00 95.81 96 LYS A C 1
ATOM 790 O O . LYS A 1 96 ? -15.661 -0.425 10.756 1.00 95.81 96 LYS A O 1
ATOM 795 N N . LEU A 1 97 ? -15.193 0.695 12.645 1.00 93.94 97 LEU A N 1
ATOM 796 C CA . LEU A 1 97 ? -13.751 0.795 12.382 1.00 93.94 97 LEU A CA 1
ATOM 797 C C . LEU A 1 97 ? -13.082 -0.585 12.326 1.00 93.94 97 LEU A C 1
ATOM 799 O O . LEU A 1 97 ? -12.171 -0.799 11.534 1.00 93.94 97 LEU A O 1
ATOM 803 N N . THR A 1 98 ? -13.555 -1.540 13.128 1.00 92.88 98 THR A N 1
ATOM 804 C CA . THR A 1 98 ? -13.080 -2.929 13.077 1.00 92.88 98 THR A CA 1
ATOM 805 C C . THR A 1 98 ? -13.440 -3.592 11.750 1.00 92.88 98 THR A C 1
ATOM 807 O O . THR A 1 98 ? -12.576 -4.194 11.129 1.00 92.88 98 THR A O 1
ATOM 810 N N . GLN A 1 99 ? -14.672 -3.419 11.269 1.00 94.31 99 GLN A N 1
ATOM 811 C CA . GLN A 1 99 ? -15.078 -3.938 9.960 1.00 94.31 99 GLN A CA 1
ATOM 812 C C . GLN A 1 99 ? -14.269 -3.308 8.818 1.00 94.31 99 GLN A C 1
ATOM 814 O O . GLN A 1 99 ? -13.831 -4.014 7.915 1.00 94.31 99 GLN A O 1
ATOM 819 N N . GLU A 1 100 ? -14.027 -1.994 8.861 1.00 94.00 100 GLU A N 1
ATOM 820 C CA . GLU A 1 100 ? -13.181 -1.313 7.871 1.00 94.00 100 GLU A CA 1
ATOM 821 C C . GLU A 1 100 ? -11.723 -1.797 7.911 1.00 94.00 100 GLU A C 1
ATOM 823 O O . GLU A 1 100 ? -11.090 -1.924 6.858 1.00 94.00 100 GLU A O 1
ATOM 828 N N . PHE A 1 101 ? -11.196 -2.096 9.104 1.00 94.69 101 PHE A N 1
ATOM 829 C CA . PHE A 1 101 ? -9.883 -2.719 9.267 1.00 94.69 101 PHE A CA 1
ATOM 830 C C . PHE A 1 101 ? -9.839 -4.095 8.597 1.00 94.69 101 PHE A C 1
ATOM 832 O O . PHE A 1 101 ? -8.960 -4.331 7.771 1.00 94.69 101 PHE A O 1
ATOM 839 N N . ASP A 1 102 ? -10.796 -4.967 8.918 1.00 93.06 102 ASP A N 1
ATOM 840 C CA . ASP A 1 102 ? -10.822 -6.350 8.435 1.00 93.06 102 ASP A CA 1
ATOM 841 C C . ASP A 1 102 ? -10.975 -6.390 6.895 1.00 93.06 102 ASP A C 1
ATOM 843 O O . ASP A 1 102 ? -10.260 -7.125 6.215 1.00 93.06 102 ASP A O 1
ATOM 847 N N . LEU A 1 103 ? -11.810 -5.514 6.317 1.00 93.62 103 LEU A N 1
ATOM 848 C CA . LEU A 1 103 ? -11.922 -5.341 4.858 1.00 93.62 103 LEU A CA 1
ATOM 849 C C . LEU A 1 103 ? -10.617 -4.835 4.226 1.00 93.62 103 LEU A C 1
ATOM 851 O O . LEU A 1 103 ? -10.245 -5.242 3.126 1.00 93.62 103 LEU A O 1
ATOM 855 N N . SER A 1 104 ? -9.914 -3.923 4.900 1.00 91.94 104 SER A N 1
ATOM 856 C CA . SER A 1 104 ? -8.629 -3.414 4.410 1.00 91.94 104 SER A CA 1
ATOM 857 C C . SER A 1 104 ? -7.545 -4.493 4.449 1.00 91.94 104 SER A C 1
ATOM 859 O O . SER A 1 104 ? -6.707 -4.538 3.548 1.00 91.94 104 SER A O 1
ATOM 861 N N . GLU A 1 105 ? -7.565 -5.364 5.460 1.00 91.56 105 GLU A N 1
ATOM 862 C CA . GLU A 1 105 ? -6.669 -6.521 5.580 1.00 91.56 105 GLU A CA 1
ATOM 863 C C . GLU A 1 105 ? -6.936 -7.546 4.466 1.00 91.56 105 GLU A C 1
ATOM 865 O O . GLU A 1 105 ? -5.992 -8.016 3.831 1.00 91.56 105 GLU A O 1
ATOM 870 N N . GLU A 1 106 ? -8.204 -7.823 4.146 1.00 91.62 106 GLU A N 1
ATOM 871 C CA . GLU A 1 106 ? -8.577 -8.664 3.000 1.00 91.62 106 GLU A CA 1
ATOM 872 C C . GLU A 1 106 ? -8.042 -8.088 1.680 1.00 91.62 106 GLU A C 1
ATOM 874 O O . GLU A 1 106 ? -7.361 -8.787 0.928 1.00 91.62 106 GLU A O 1
ATOM 879 N N . ILE A 1 107 ? -8.252 -6.787 1.440 1.00 90.19 107 ILE A N 1
ATOM 880 C CA . ILE A 1 107 ? -7.721 -6.099 0.254 1.00 90.19 107 ILE A CA 1
ATOM 881 C C . ILE A 1 107 ? -6.193 -6.187 0.206 1.00 90.19 107 ILE A C 1
ATOM 883 O O . ILE A 1 107 ? -5.629 -6.371 -0.868 1.00 90.19 107 ILE A O 1
ATOM 887 N N . PHE A 1 108 ? -5.504 -6.033 1.338 1.00 90.44 108 PHE A N 1
ATOM 888 C CA . PHE A 1 108 ? -4.045 -6.129 1.379 1.00 90.44 108 PHE A CA 1
ATOM 889 C C . PHE A 1 108 ? -3.545 -7.512 0.967 1.00 90.44 108 PHE A C 1
ATOM 891 O O . PHE A 1 108 ? -2.598 -7.600 0.189 1.00 90.44 108 PHE A O 1
ATOM 898 N N . ASN A 1 109 ? -4.197 -8.564 1.461 1.00 88.38 109 ASN A N 1
ATOM 899 C CA . ASN A 1 109 ? -3.842 -9.948 1.159 1.00 88.38 109 ASN A CA 1
ATOM 900 C C . ASN A 1 109 ? -4.151 -10.335 -0.299 1.00 88.38 109 ASN A C 1
ATOM 902 O O . ASN A 1 109 ? -3.493 -11.222 -0.837 1.00 88.38 109 ASN A O 1
ATOM 906 N N . ASP A 1 110 ? -5.115 -9.665 -0.938 1.00 88.94 110 ASP A N 1
ATOM 907 C CA . ASP A 1 110 ? -5.458 -9.848 -2.355 1.00 88.94 110 ASP A CA 1
ATOM 908 C C . ASP A 1 110 ? -4.526 -9.082 -3.318 1.00 88.94 110 ASP A C 1
ATOM 910 O O . ASP A 1 110 ? -4.418 -9.417 -4.499 1.00 88.94 110 ASP A O 1
ATOM 914 N N . ILE A 1 111 ? -3.828 -8.034 -2.856 1.00 84.56 111 ILE A N 1
ATOM 915 C CA . ILE A 1 111 ? -2.890 -7.306 -3.721 1.00 84.56 111 ILE A CA 1
ATOM 916 C C . ILE A 1 111 ? -1.615 -8.149 -3.923 1.00 84.56 111 ILE A C 1
ATOM 918 O O . ILE A 1 111 ? -0.933 -8.471 -2.949 1.00 84.56 111 ILE A O 1
ATOM 922 N N . PRO A 1 112 ? -1.221 -8.446 -5.178 1.00 79.00 112 PRO A N 1
ATOM 923 C CA . PRO A 1 112 ? 0.023 -9.155 -5.455 1.00 79.00 112 PRO A CA 1
ATOM 924 C C . PRO A 1 112 ? 1.233 -8.357 -4.964 1.00 79.00 112 PRO A C 1
ATOM 926 O O . PRO A 1 112 ? 1.374 -7.172 -5.268 1.00 79.00 112 PRO A O 1
ATOM 929 N N . LEU A 1 113 ? 2.153 -9.021 -4.264 1.00 75.88 113 LEU A N 1
ATOM 930 C CA . LEU A 1 113 ? 3.398 -8.399 -3.789 1.00 75.88 113 LEU A CA 1
ATOM 931 C C . LEU A 1 113 ? 4.417 -8.170 -4.917 1.00 75.88 113 LEU A C 1
ATOM 933 O O . LEU A 1 113 ? 5.344 -7.375 -4.776 1.00 75.88 113 LEU A O 1
ATOM 937 N N . ILE A 1 114 ? 4.266 -8.890 -6.028 1.00 73.94 114 ILE A N 1
ATOM 938 C CA . ILE A 1 114 ? 5.146 -8.870 -7.198 1.00 73.94 114 ILE A CA 1
ATOM 939 C C . ILE A 1 114 ? 4.240 -8.901 -8.440 1.00 73.94 114 ILE A C 1
ATOM 941 O O . ILE A 1 114 ? 3.186 -9.540 -8.380 1.00 73.94 114 ILE A O 1
ATOM 945 N N . PRO A 1 115 ? 4.605 -8.227 -9.550 1.00 70.19 115 PRO A N 1
ATOM 946 C CA . PRO A 1 115 ? 3.914 -8.404 -10.825 1.00 70.19 115 PRO A CA 1
ATOM 947 C C . PRO A 1 115 ? 3.785 -9.884 -11.186 1.00 70.19 115 PRO A C 1
ATOM 949 O O . PRO A 1 115 ? 4.730 -10.650 -10.993 1.00 70.19 115 PRO A O 1
ATOM 952 N N . GLU A 1 116 ? 2.625 -10.284 -11.700 1.00 65.31 116 GLU A N 1
ATOM 953 C CA . GLU A 1 116 ? 2.403 -11.665 -12.116 1.00 65.31 116 GLU A CA 1
ATOM 954 C C . GLU A 1 116 ? 3.398 -12.031 -13.225 1.00 65.31 116 GLU A C 1
ATOM 956 O O . GLU A 1 116 ? 3.469 -11.380 -14.270 1.00 65.31 116 GLU A O 1
ATOM 961 N N . GLU A 1 117 ? 4.184 -13.089 -13.014 1.00 56.00 117 GLU A N 1
ATOM 962 C CA . GLU A 1 117 ? 4.982 -13.668 -14.088 1.00 56.00 117 GLU A CA 1
ATOM 963 C C . GLU A 1 117 ? 4.024 -14.356 -15.062 1.00 56.00 117 GLU A C 1
ATOM 965 O O . GLU A 1 117 ? 3.709 -15.536 -14.928 1.00 56.00 117 GLU A O 1
ATOM 970 N N . VAL A 1 118 ? 3.505 -13.603 -16.037 1.00 50.81 118 VAL A N 1
ATOM 971 C CA . VAL A 1 118 ? 2.693 -14.191 -17.102 1.00 50.81 118 VAL A CA 1
ATOM 972 C C . VAL A 1 118 ? 3.595 -15.105 -17.921 1.00 50.81 118 VAL A C 1
ATOM 974 O O . VAL A 1 118 ? 4.397 -14.664 -18.751 1.00 50.81 118 VAL A O 1
ATOM 977 N N . ASP A 1 119 ? 3.444 -16.394 -17.648 1.00 44.53 119 ASP A N 1
ATOM 978 C CA . ASP A 1 119 ? 4.167 -17.488 -18.259 1.00 44.53 119 ASP A CA 1
ATOM 979 C C . ASP A 1 119 ? 4.071 -17.393 -19.793 1.00 44.53 119 ASP A C 1
ATOM 981 O O . ASP A 1 119 ? 3.003 -17.499 -20.403 1.00 44.53 119 ASP A O 1
ATOM 985 N N . ASN A 1 120 ? 5.214 -17.119 -20.421 1.00 46.84 120 ASN A N 1
ATOM 986 C CA . ASN A 1 120 ? 5.520 -17.421 -21.816 1.00 46.84 120 ASN A CA 1
ATOM 987 C C . ASN A 1 120 ? 4.385 -17.230 -22.841 1.00 46.84 120 ASN A C 1
ATOM 989 O O . ASN A 1 120 ? 3.990 -18.191 -23.496 1.00 46.84 120 ASN A O 1
ATOM 993 N N . LYS A 1 121 ? 3.900 -16.001 -23.074 1.00 47.59 121 LYS A N 1
ATOM 994 C CA . LYS A 1 121 ? 3.213 -15.625 -24.335 1.00 47.59 121 LYS A CA 1
ATOM 995 C C . LYS A 1 121 ? 2.975 -14.115 -24.410 1.00 47.59 121 LYS A C 1
ATOM 997 O O . LYS A 1 121 ? 1.929 -13.640 -23.991 1.00 47.59 121 LYS A O 1
ATOM 1002 N N . ARG A 1 122 ? 3.902 -13.369 -25.028 1.00 47.81 122 ARG A N 1
ATOM 1003 C CA . ARG A 1 122 ? 3.646 -12.280 -26.010 1.00 47.81 122 ARG A CA 1
ATOM 1004 C C . ARG A 1 122 ? 4.916 -11.451 -26.223 1.00 47.81 122 ARG A C 1
ATOM 1006 O O . ARG A 1 122 ? 5.539 -10.957 -25.296 1.00 47.81 122 ARG A O 1
ATOM 1013 N N . LYS A 1 123 ? 5.285 -11.288 -27.492 1.00 46.69 123 LYS A N 1
ATOM 1014 C CA . LYS A 1 123 ? 6.542 -10.721 -28.012 1.00 46.69 123 LYS A CA 1
ATOM 1015 C C . LYS A 1 123 ? 6.762 -9.205 -27.761 1.00 46.69 123 LYS A C 1
ATOM 1017 O O . LYS A 1 123 ? 7.533 -8.597 -28.491 1.00 46.69 123 LYS A O 1
ATOM 1022 N N . ASN A 1 124 ? 6.165 -8.599 -26.727 1.00 48.25 124 ASN A N 1
ATOM 1023 C CA . ASN A 1 124 ? 6.315 -7.173 -26.367 1.00 48.25 124 ASN A CA 1
ATOM 1024 C C . ASN A 1 124 ? 6.788 -7.010 -24.901 1.00 48.25 124 ASN A C 1
ATOM 1026 O O . ASN A 1 124 ? 6.125 -6.395 -24.073 1.00 48.25 124 ASN A O 1
ATOM 1030 N N . GLY A 1 125 ? 7.932 -7.613 -24.569 1.00 50.22 125 GLY A N 1
ATOM 1031 C CA . GLY A 1 125 ? 8.252 -8.076 -23.209 1.00 50.22 125 GLY A CA 1
ATOM 1032 C C . GLY A 1 125 ? 8.701 -7.081 -22.128 1.00 50.22 125 GLY A C 1
ATOM 1033 O O . GLY A 1 125 ? 8.937 -7.535 -21.019 1.00 50.22 125 GLY A O 1
ATOM 1034 N N . ASN A 1 126 ? 8.828 -5.765 -22.366 1.00 54.12 126 ASN A N 1
ATOM 1035 C CA . ASN A 1 126 ? 9.477 -4.888 -21.361 1.00 54.12 126 ASN A CA 1
ATOM 1036 C C . ASN A 1 126 ? 8.697 -3.641 -2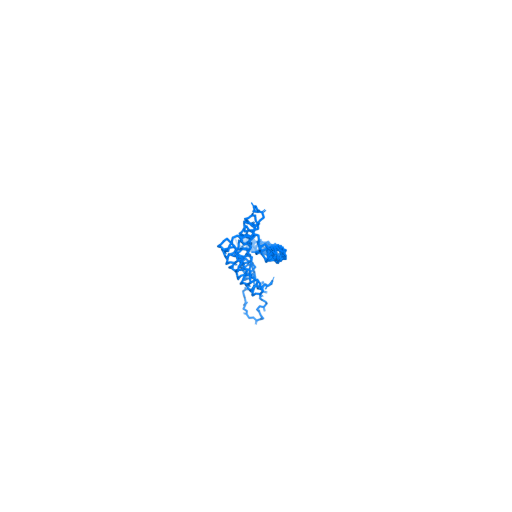0.920 1.00 54.12 126 ASN A C 1
ATOM 1038 O O . ASN A 1 126 ? 8.950 -3.146 -19.828 1.00 54.12 126 ASN A O 1
ATOM 1042 N N . ASN A 1 127 ? 7.763 -3.105 -21.714 1.00 58.00 127 ASN A N 1
ATOM 1043 C CA . ASN A 1 127 ? 6.945 -1.973 -21.242 1.00 58.00 127 ASN A CA 1
ATOM 1044 C C . ASN A 1 127 ? 5.839 -2.425 -20.277 1.00 58.00 127 ASN A C 1
ATOM 1046 O O . ASN A 1 127 ? 5.414 -1.636 -19.442 1.00 58.00 127 ASN A O 1
ATOM 1050 N N . PHE A 1 128 ? 5.418 -3.687 -20.385 1.00 58.81 128 PHE A N 1
ATOM 1051 C CA . PHE A 1 128 ? 4.360 -4.277 -19.571 1.00 58.81 128 PHE A CA 1
ATOM 1052 C C . PHE A 1 128 ? 4.733 -4.298 -18.080 1.00 58.81 128 PHE A C 1
ATOM 1054 O O . PHE A 1 128 ? 3.964 -3.827 -17.252 1.00 58.81 128 PHE A O 1
ATOM 1061 N N . ARG A 1 129 ? 5.983 -4.659 -17.758 1.00 72.00 129 ARG A N 1
ATOM 1062 C CA . ARG A 1 129 ? 6.474 -4.697 -16.372 1.00 72.00 129 ARG A CA 1
ATOM 1063 C C . ARG A 1 129 ? 6.437 -3.338 -15.677 1.00 72.00 129 ARG A C 1
ATOM 1065 O O . ARG A 1 129 ? 6.026 -3.237 -14.530 1.00 72.00 129 ARG A O 1
ATOM 1072 N N . ILE A 1 130 ? 6.830 -2.268 -16.376 1.00 78.44 130 ILE A N 1
ATOM 1073 C CA . ILE A 1 130 ? 6.811 -0.903 -15.821 1.00 78.44 130 ILE A CA 1
ATOM 1074 C C . ILE A 1 130 ? 5.373 -0.474 -15.486 1.00 78.44 130 ILE A C 1
ATOM 1076 O O . ILE A 1 130 ? 5.150 0.100 -14.419 1.00 78.44 130 ILE A O 1
ATOM 1080 N N . SER A 1 131 ? 4.401 -0.756 -16.364 1.00 80.69 131 SER A N 1
ATOM 1081 C CA . SER A 1 131 ? 2.988 -0.459 -16.085 1.00 80.69 131 SER A CA 1
ATOM 1082 C C . SER A 1 131 ? 2.438 -1.292 -14.929 1.00 80.69 131 SER A C 1
ATOM 1084 O O . SER A 1 131 ? 1.782 -0.732 -14.061 1.00 80.69 131 SER A O 1
ATOM 1086 N N . GLU A 1 132 ? 2.772 -2.581 -14.852 1.00 83.88 132 GLU A N 1
ATOM 1087 C CA . GLU A 1 132 ? 2.318 -3.457 -13.766 1.00 83.88 132 GLU A CA 1
ATOM 1088 C C . GLU A 1 132 ? 2.843 -3.004 -12.405 1.00 83.88 132 GLU A C 1
ATOM 1090 O O . GLU A 1 132 ? 2.070 -2.872 -11.456 1.00 83.88 132 GLU A O 1
ATOM 1095 N N . TYR A 1 133 ? 4.139 -2.686 -12.307 1.00 86.00 133 TYR A N 1
ATOM 1096 C CA . TYR A 1 133 ? 4.691 -2.128 -11.074 1.00 86.00 133 TYR A CA 1
ATOM 1097 C C . TYR A 1 133 ? 4.010 -0.807 -10.702 1.00 86.00 133 TYR A C 1
ATOM 1099 O O . TYR A 1 133 ? 3.682 -0.592 -9.537 1.00 86.00 133 TYR A O 1
ATOM 1107 N N . SER A 1 134 ? 3.779 0.080 -11.675 1.00 86.50 134 SER A N 1
ATOM 1108 C CA . SER A 1 134 ? 3.075 1.344 -11.434 1.00 86.50 134 SER A CA 1
ATOM 1109 C C . SER A 1 134 ? 1.652 1.115 -10.906 1.00 86.50 134 SER A C 1
ATOM 1111 O O . SER A 1 134 ? 1.231 1.774 -9.952 1.00 86.50 134 SER A O 1
ATOM 1113 N N . ASP A 1 135 ? 0.921 0.164 -11.483 1.00 89.19 135 ASP A N 1
ATOM 1114 C CA . ASP A 1 135 ? -0.441 -0.169 -11.069 1.00 89.19 135 ASP A CA 1
ATOM 1115 C C . ASP A 1 135 ? -0.477 -0.790 -9.668 1.00 89.19 135 ASP A C 1
ATOM 1117 O O . ASP A 1 135 ? -1.292 -0.377 -8.837 1.00 89.19 135 ASP A O 1
ATOM 1121 N N . LEU A 1 136 ? 0.451 -1.699 -9.351 1.00 89.25 136 LEU A N 1
ATOM 1122 C CA . LEU A 1 136 ? 0.600 -2.262 -8.004 1.00 89.25 136 LEU A CA 1
ATOM 1123 C C . LEU A 1 136 ? 0.924 -1.184 -6.965 1.00 89.25 136 LEU A C 1
ATOM 1125 O O . LEU A 1 136 ? 0.272 -1.116 -5.919 1.00 89.25 136 LEU A O 1
ATOM 1129 N N . ILE A 1 137 ? 1.865 -0.285 -7.266 1.00 91.38 137 ILE A N 1
ATOM 1130 C CA . ILE A 1 137 ? 2.189 0.853 -6.393 1.00 91.38 137 ILE A CA 1
ATOM 1131 C C . ILE A 1 137 ? 0.943 1.713 -6.160 1.00 91.38 137 ILE A C 1
ATOM 1133 O O . ILE A 1 137 ? 0.682 2.134 -5.033 1.00 91.38 137 ILE A O 1
ATOM 1137 N N . ASN A 1 138 ? 0.148 1.974 -7.199 1.00 92.00 138 ASN A N 1
ATOM 1138 C CA . ASN A 1 138 ? -1.076 2.760 -7.070 1.00 92.00 138 ASN A CA 1
ATOM 1139 C C . ASN A 1 138 ? -2.132 2.056 -6.205 1.00 92.00 138 ASN A C 1
ATOM 1141 O O . ASN A 1 138 ? -2.749 2.718 -5.362 1.00 92.00 138 ASN A O 1
ATOM 1145 N N . ARG A 1 139 ? -2.310 0.734 -6.351 1.00 91.50 139 ARG A N 1
ATOM 1146 C CA . ARG A 1 139 ? -3.187 -0.069 -5.477 1.00 91.50 139 ARG A CA 1
ATOM 1147 C C . ARG A 1 139 ? -2.741 0.034 -4.019 1.00 91.50 139 ARG A C 1
ATOM 1149 O O . ARG A 1 139 ? -3.549 0.401 -3.164 1.00 91.50 139 ARG A O 1
ATOM 1156 N N . HIS A 1 140 ? -1.455 -0.181 -3.747 1.00 92.12 140 HIS A N 1
ATOM 1157 C CA . HIS A 1 140 ? -0.917 -0.079 -2.392 1.00 92.12 140 HIS A CA 1
ATOM 1158 C C . HIS A 1 140 ? -1.007 1.335 -1.816 1.00 92.12 140 HIS A C 1
ATOM 1160 O O . HIS A 1 140 ? -1.367 1.476 -0.654 1.00 92.12 140 HIS A O 1
ATOM 1166 N N . ARG A 1 141 ? -0.769 2.389 -2.606 1.00 93.00 141 ARG A N 1
ATOM 1167 C CA . ARG A 1 141 ? -0.933 3.784 -2.155 1.00 93.00 141 ARG A CA 1
ATOM 1168 C C . ARG A 1 141 ? -2.383 4.133 -1.840 1.00 93.00 141 ARG A C 1
ATOM 1170 O O . ARG A 1 141 ? -2.640 4.898 -0.911 1.00 93.00 141 ARG A O 1
ATOM 1177 N N . LYS A 1 142 ? -3.340 3.613 -2.617 1.00 94.12 142 LYS A N 1
ATOM 1178 C CA . LYS A 1 142 ? -4.769 3.792 -2.329 1.00 94.12 142 LYS A CA 1
ATOM 1179 C C . LYS A 1 142 ? -5.113 3.159 -0.983 1.00 94.12 142 LYS A C 1
ATOM 1181 O O . LYS A 1 142 ? -5.760 3.812 -0.171 1.00 94.12 142 LYS A O 1
ATOM 1186 N N . LEU A 1 143 ? -4.619 1.946 -0.740 1.00 93.50 143 LEU A N 1
ATOM 1187 C CA . LEU A 1 143 ? -4.772 1.270 0.543 1.00 93.50 143 LEU A CA 1
ATOM 1188 C C . LEU A 1 143 ? -4.102 2.048 1.687 1.00 93.50 143 LEU A C 1
ATOM 1190 O O . LEU A 1 143 ? -4.746 2.261 2.709 1.00 93.50 143 LEU A O 1
ATOM 1194 N N . SER A 1 144 ? -2.879 2.561 1.501 1.00 93.69 144 SER A N 1
ATOM 1195 C CA . SER A 1 144 ? -2.186 3.375 2.513 1.00 93.69 144 SER A CA 1
ATOM 1196 C C . SER A 1 144 ? -3.036 4.554 2.986 1.00 93.69 144 SER A C 1
ATOM 1198 O O . SER A 1 144 ? -3.104 4.823 4.178 1.00 93.69 144 SER A O 1
ATOM 1200 N N . ARG A 1 145 ? -3.733 5.242 2.070 1.00 94.69 145 ARG A N 1
ATOM 1201 C CA . ARG A 1 145 ? -4.628 6.359 2.427 1.00 94.69 145 ARG A CA 1
ATOM 1202 C C . ARG A 1 145 ? -5.816 5.905 3.271 1.00 94.69 145 ARG A C 1
ATOM 1204 O O . ARG A 1 145 ? -6.198 6.612 4.198 1.00 94.69 145 ARG A O 1
ATOM 1211 N N . THR A 1 146 ? -6.396 4.747 2.955 1.00 94.00 146 THR A N 1
ATOM 1212 C CA . THR A 1 146 ? -7.482 4.163 3.752 1.00 94.00 146 THR A CA 1
ATOM 1213 C C . THR A 1 146 ? -6.996 3.820 5.157 1.00 94.00 146 THR A C 1
ATOM 1215 O O . THR A 1 146 ? -7.643 4.196 6.130 1.00 94.00 146 THR A O 1
ATOM 1218 N N . LEU A 1 147 ? -5.832 3.179 5.275 1.00 93.94 147 LEU A N 1
ATOM 1219 C CA . LEU A 1 147 ? -5.241 2.820 6.566 1.00 93.94 147 LEU A CA 1
ATOM 1220 C C . LEU A 1 147 ? -4.863 4.047 7.398 1.00 93.94 147 LEU A C 1
ATOM 1222 O O . LEU A 1 147 ? -5.054 4.059 8.610 1.00 93.94 147 LEU A O 1
ATOM 1226 N N . GLU A 1 148 ? -4.364 5.097 6.754 1.00 95.44 148 GLU A N 1
ATOM 1227 C CA . GLU A 1 148 ? -4.025 6.352 7.417 1.00 95.44 148 GLU A CA 1
ATOM 1228 C C . GLU A 1 148 ? -5.275 7.056 7.963 1.00 95.44 148 GLU A C 1
ATOM 1230 O O . GLU A 1 148 ? -5.296 7.503 9.109 1.00 95.44 148 GLU A O 1
ATOM 1235 N N . LYS A 1 149 ? -6.367 7.068 7.191 1.00 95.56 149 LYS A N 1
ATOM 1236 C CA . LYS A 1 149 ? -7.662 7.556 7.678 1.00 95.56 149 LYS A CA 1
ATOM 1237 C C . LYS A 1 149 ? -8.169 6.718 8.856 1.00 95.56 149 LYS A C 1
ATOM 1239 O O . LYS A 1 149 ? -8.599 7.268 9.866 1.00 95.56 149 LYS A O 1
ATOM 1244 N N . LEU A 1 150 ? -8.071 5.394 8.756 1.00 94.19 150 LEU A N 1
ATOM 1245 C CA . LEU A 1 150 ? -8.464 4.479 9.825 1.00 94.19 150 LEU A CA 1
ATOM 1246 C C . LEU A 1 150 ? -7.638 4.711 11.103 1.00 94.19 150 LEU A C 1
ATOM 1248 O O . LEU A 1 150 ? -8.184 4.678 12.206 1.00 94.19 150 LEU A O 1
ATOM 1252 N N . ARG A 1 151 ? -6.339 5.012 10.962 1.00 95.06 151 ARG A N 1
ATOM 1253 C CA . ARG A 1 151 ? -5.458 5.418 12.067 1.00 95.06 151 ARG A CA 1
ATOM 1254 C C . ARG A 1 151 ? -5.970 6.674 12.752 1.00 95.06 151 ARG A C 1
ATOM 1256 O O . ARG A 1 151 ? -6.049 6.706 13.982 1.00 95.06 151 ARG A O 1
ATOM 1263 N N . GLU A 1 152 ? -6.303 7.696 11.974 1.00 96.12 152 GLU A N 1
ATOM 1264 C CA . GLU A 1 152 ? -6.835 8.951 12.497 1.00 96.12 152 GLU A CA 1
ATOM 1265 C C . GLU A 1 152 ? -8.167 8.728 13.229 1.00 96.12 152 GLU A C 1
ATOM 1267 O O . GLU A 1 152 ? -8.335 9.181 14.363 1.00 96.12 152 GLU A O 1
ATOM 1272 N N . ASP A 1 153 ? -9.089 7.970 12.636 1.00 94.69 153 ASP A N 1
ATOM 1273 C CA . ASP A 1 153 ? -10.410 7.723 13.216 1.00 94.69 153 ASP A CA 1
ATOM 1274 C C . ASP A 1 153 ? -10.350 6.847 14.482 1.00 94.69 153 ASP A C 1
ATOM 1276 O O . ASP A 1 153 ? -11.058 7.130 15.456 1.00 94.69 153 ASP A O 1
ATOM 1280 N N . LEU A 1 154 ? -9.454 5.851 14.536 1.00 93.56 154 LEU A N 1
ATOM 1281 C CA . LEU A 1 154 ? -9.170 5.091 15.763 1.00 93.56 154 LEU A CA 1
ATOM 1282 C C . LEU A 1 154 ? -8.559 5.972 16.854 1.00 93.56 154 LEU A C 1
ATOM 1284 O O . LEU A 1 154 ? -8.946 5.865 18.017 1.00 93.56 154 LEU A O 1
ATOM 1288 N N . THR A 1 155 ? -7.637 6.861 16.486 1.00 93.00 155 THR A N 1
ATOM 1289 C CA . THR A 1 155 ? -7.010 7.806 17.422 1.00 93.00 155 THR A CA 1
ATOM 1290 C C . THR A 1 155 ? -8.060 8.749 18.008 1.00 93.00 155 THR A C 1
ATOM 1292 O O . THR A 1 155 ? -8.159 8.874 19.225 1.00 93.00 155 THR A O 1
ATOM 1295 N N . ARG A 1 156 ? -8.931 9.320 17.167 1.00 93.69 156 ARG A N 1
ATOM 1296 C CA . ARG A 1 156 ? -10.048 10.169 17.609 1.00 93.69 156 ARG A CA 1
ATOM 1297 C C . ARG A 1 156 ? -10.999 9.431 18.548 1.00 93.69 156 ARG A C 1
ATOM 1299 O O . ARG A 1 156 ? -11.466 10.017 19.522 1.00 93.69 156 ARG A O 1
ATOM 1306 N N . LEU A 1 157 ? -11.317 8.165 18.267 1.00 92.88 157 LEU A N 1
ATOM 1307 C CA . LEU A 1 157 ? -12.172 7.370 19.150 1.00 92.88 157 LEU A CA 1
ATOM 1308 C C . LEU A 1 157 ? -11.479 7.076 20.485 1.00 92.88 157 LEU A C 1
ATOM 1310 O O . LEU A 1 157 ? -12.100 7.236 21.532 1.00 92.88 157 LEU A O 1
ATOM 1314 N N . ARG A 1 158 ? -10.194 6.711 20.463 1.00 92.81 158 ARG A N 1
ATOM 1315 C CA . ARG A 1 158 ? -9.390 6.519 21.677 1.00 92.81 158 ARG A CA 1
ATOM 1316 C C . ARG A 1 158 ? -9.366 7.778 22.536 1.00 92.81 158 ARG A C 1
ATOM 1318 O O . ARG A 1 158 ? -9.557 7.680 23.745 1.00 92.81 158 ARG A O 1
ATOM 1325 N N . ASP A 1 159 ? -9.174 8.942 21.929 1.00 91.62 159 ASP A N 1
ATOM 1326 C CA . ASP A 1 159 ? -9.108 10.208 22.658 1.00 91.62 159 ASP A CA 1
ATOM 1327 C C . ASP A 1 159 ? -10.474 10.565 23.269 1.00 91.62 159 ASP A C 1
ATOM 1329 O O . ASP A 1 159 ? -10.530 11.012 24.410 1.00 91.62 159 ASP A O 1
ATOM 1333 N N . LYS A 1 160 ? -11.590 10.262 22.587 1.00 89.50 160 LYS A N 1
ATOM 1334 C CA . LYS A 1 160 ? -12.943 10.375 23.171 1.00 89.50 160 LYS A CA 1
ATOM 1335 C C . LYS A 1 160 ? -13.165 9.434 24.355 1.00 89.50 160 LYS A C 1
ATOM 1337 O O . LYS A 1 160 ? -13.830 9.814 25.307 1.00 89.50 160 LYS A O 1
ATOM 1342 N N . VAL A 1 161 ? -12.647 8.208 24.276 1.00 87.69 161 VAL A N 1
ATOM 1343 C CA . VAL A 1 161 ? -12.770 7.198 25.342 1.00 87.69 161 VAL A CA 1
ATOM 1344 C C . VAL A 1 161 ? -11.856 7.520 26.529 1.00 87.69 161 VAL A C 1
ATOM 1346 O O . VAL A 1 161 ? -12.183 7.161 27.651 1.00 87.69 161 VAL A O 1
ATOM 1349 N N . SER A 1 162 ? -10.720 8.183 26.294 1.00 84.06 162 SER A N 1
ATOM 1350 C CA . SER A 1 162 ? -9.731 8.519 27.333 1.00 84.06 162 SER A CA 1
ATOM 1351 C C . SER A 1 162 ? -9.929 9.909 27.945 1.00 84.06 162 SER A C 1
ATOM 1353 O O . SER A 1 162 ? -9.417 10.174 29.024 1.00 84.06 162 SER A O 1
ATOM 1355 N N . GLY A 1 163 ? -10.616 10.812 27.240 1.00 74.00 163 GLY A N 1
ATOM 1356 C CA . GLY A 1 163 ? -10.910 12.177 27.689 1.00 74.00 163 GLY A CA 1
ATOM 1357 C C . GLY A 1 163 ? -12.105 12.294 28.642 1.00 74.00 163 GLY A C 1
ATOM 1358 O O . GLY A 1 163 ? -12.514 13.412 28.950 1.00 74.00 163 GLY A O 1
ATOM 1359 N N . ILE A 1 164 ? -12.666 11.159 29.064 1.00 56.88 164 ILE A N 1
ATOM 1360 C CA . ILE A 1 164 ? -13.741 11.006 30.054 1.00 56.88 164 ILE A CA 1
ATOM 1361 C C . ILE A 1 164 ? -13.165 10.239 31.235 1.00 56.88 164 ILE A C 1
ATOM 1363 O O . ILE A 1 164 ? -13.417 10.671 32.379 1.00 56.88 164 ILE A O 1
#

Sequence (164 aa):
MEWIYEKRTFFLFSLIFMISIVLIYLIYLKARRGVLHSKSKTEIHLQTSLNEVVRDNQSLFSFLKSAKDTLGKQIASSRANFSPEFFSACSIQYQKLTQEFDLSEEIFNDIPLIPEEVDNKRKNGNNFRISEYSDLINRHRKLSRTLEKLREDLTRLRDKVSGI

Foldseek 3Di:
DVVVVVVVVVVVVVVVVVVVVVVVVVVVVVVVVVVVVVLVVLLVVLLVLLVVLLVVLVVLLVVLVVLLVVLVVLLVVCCVVDDPVVSVVLVVLSVVLVVLSVVLVVLSVPQDSAQDPPPDDDPPPRPVSSVSSVVSSVSSVVSVVSSVVSVVSSVVSSCVSVVD